Protein AF-A0AAV4FSN1-F1 (afdb_monomer)

Organism: NCBI:txid1093978

Nearest PDB structures (foldseek):
  5xxu-assembly1_V  TM=3.554E-01  e=5.086E+00  Toxoplasma gondii
  6ifn-assembly1_B  TM=3.151E-01  e=8.739E+00  Streptococcus thermophilus ND03

pLDDT: mean 73.29, std 14.35, range [40.56, 88.19]

Mean predicted aligned error: 11.03 Å

Structure (mmCIF, N/CA/C/O backbone):
data_AF-A0AAV4FSN1-F1
#
_entry.id   AF-A0AAV4FSN1-F1
#
loop_
_atom_site.group_PDB
_atom_site.id
_atom_site.type_symbol
_atom_site.label_atom_id
_atom_site.label_alt_id
_atom_site.label_comp_id
_atom_site.label_asym_id
_atom_site.label_entity_id
_atom_site.label_seq_id
_atom_site.pdbx_PDB_ins_code
_atom_site.Cartn_x
_atom_site.Cartn_y
_atom_site.Cartn_z
_atom_site.occupancy
_atom_site.B_iso_or_equiv
_atom_site.auth_seq_id
_atom_site.auth_comp_id
_atom_site.auth_asym_id
_atom_site.auth_atom_id
_atom_site.pdbx_PDB_model_num
ATOM 1 N N . MET A 1 1 ? -16.472 -39.559 15.815 1.00 40.56 1 MET A N 1
ATOM 2 C CA . MET A 1 1 ? -15.241 -38.782 15.542 1.00 40.56 1 MET A CA 1
ATOM 3 C C . MET A 1 1 ? -15.326 -38.145 14.154 1.00 40.56 1 MET A C 1
ATOM 5 O O . MET A 1 1 ? -14.920 -38.777 13.193 1.00 40.56 1 MET A O 1
ATOM 9 N N . LYS A 1 2 ? -15.911 -36.946 14.013 1.00 45.91 2 LYS A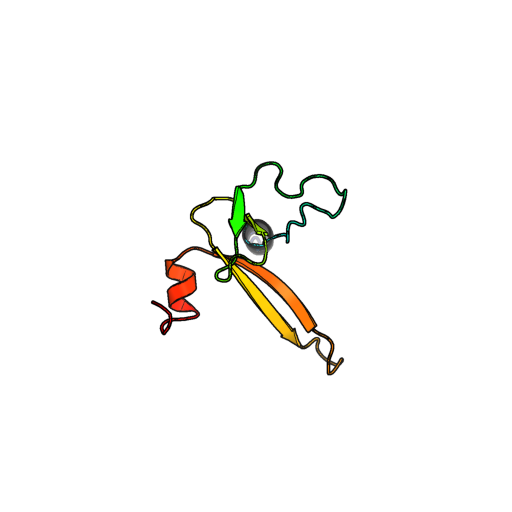 N 1
ATOM 10 C CA . LYS A 1 2 ? -15.908 -36.163 12.756 1.00 45.91 2 LYS A CA 1
ATOM 11 C C . LYS A 1 2 ? -16.053 -34.671 13.095 1.00 45.91 2 LYS A C 1
ATOM 13 O O . LYS A 1 2 ? -17.160 -34.158 13.087 1.00 45.91 2 LYS A O 1
ATOM 18 N N . ALA A 1 3 ? -14.961 -34.005 13.470 1.00 48.47 3 ALA A N 1
ATOM 19 C CA . ALA A 1 3 ? -14.978 -32.569 13.788 1.00 48.47 3 ALA A CA 1
ATOM 20 C C . ALA A 1 3 ? -13.606 -31.894 13.574 1.00 48.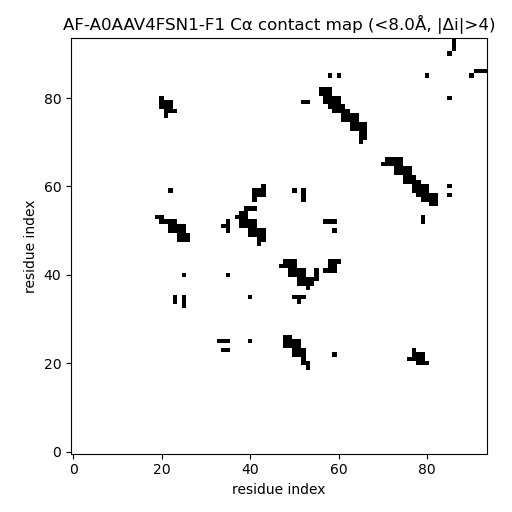47 3 ALA A C 1
ATOM 22 O O . ALA A 1 3 ? -13.157 -31.144 14.429 1.00 48.47 3 ALA A O 1
ATOM 23 N N . ILE A 1 4 ? -12.893 -32.199 12.479 1.00 51.34 4 ILE A N 1
ATOM 24 C CA . ILE A 1 4 ? -11.525 -31.662 12.258 1.00 51.34 4 ILE A CA 1
ATOM 25 C C . ILE A 1 4 ? -11.365 -30.904 10.921 1.00 51.34 4 ILE A C 1
ATOM 27 O O . ILE A 1 4 ? -10.364 -30.237 10.704 1.00 51.34 4 ILE A O 1
ATOM 31 N N . VAL A 1 5 ? -12.360 -30.890 10.028 1.00 51.12 5 VAL A N 1
ATOM 32 C CA . VAL A 1 5 ? -12.145 -30.361 8.659 1.00 51.12 5 VAL A CA 1
ATOM 33 C C . VAL A 1 5 ? -12.408 -28.849 8.515 1.00 51.12 5 VAL A C 1
ATOM 35 O O . VAL A 1 5 ? -11.959 -28.2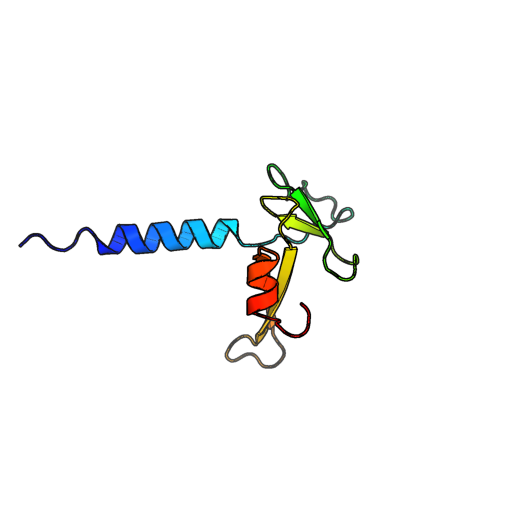39 7.552 1.00 51.12 5 VAL A O 1
ATOM 38 N N . ILE A 1 6 ? -13.072 -28.196 9.473 1.00 52.50 6 ILE A N 1
ATOM 39 C CA . ILE A 1 6 ? -13.538 -26.806 9.281 1.00 52.50 6 ILE A CA 1
ATOM 40 C C . ILE A 1 6 ? -12.428 -25.764 9.540 1.00 52.50 6 ILE A C 1
ATOM 42 O O . ILE A 1 6 ? -12.405 -24.723 8.892 1.00 52.50 6 ILE A O 1
ATOM 46 N N . ALA A 1 7 ? -11.452 -26.044 10.411 1.00 50.09 7 ALA A N 1
ATOM 47 C CA . ALA A 1 7 ? -10.452 -25.046 10.814 1.00 50.09 7 ALA A CA 1
ATOM 48 C C . ALA A 1 7 ? -9.427 -24.687 9.714 1.00 50.09 7 ALA A C 1
ATOM 50 O O . ALA A 1 7 ? -8.993 -23.541 9.631 1.00 50.09 7 ALA A O 1
ATOM 51 N N . CYS A 1 8 ? -9.063 -25.630 8.836 1.00 46.94 8 CYS A N 1
ATOM 52 C CA . CYS A 1 8 ? -8.068 -25.372 7.783 1.00 46.94 8 CYS A CA 1
ATOM 53 C C . CYS A 1 8 ? -8.600 -24.476 6.654 1.00 46.94 8 CYS A C 1
ATOM 55 O O . CYS A 1 8 ? -7.829 -23.724 6.058 1.00 46.94 8 CYS A O 1
ATOM 57 N N . ILE A 1 9 ? -9.907 -24.526 6.379 1.00 51.34 9 ILE A N 1
ATOM 58 C CA . ILE A 1 9 ? -10.535 -23.707 5.332 1.00 51.34 9 ILE A CA 1
ATOM 59 C C . ILE A 1 9 ? -10.577 -22.240 5.777 1.00 51.34 9 ILE A C 1
ATOM 61 O O . ILE A 1 9 ? -10.294 -21.346 4.989 1.00 51.34 9 ILE A O 1
ATOM 65 N N . VAL A 1 10 ? -10.837 -21.977 7.062 1.00 51.41 10 VAL A N 1
ATOM 66 C CA . VAL A 1 10 ? -10.897 -20.601 7.583 1.00 51.41 10 VAL A CA 1
ATOM 67 C C . VAL A 1 10 ? -9.527 -19.915 7.518 1.00 51.41 10 VAL A C 1
ATOM 69 O O . VAL A 1 10 ? -9.450 -18.774 7.074 1.00 51.41 10 VAL A O 1
ATOM 72 N N . LEU A 1 11 ? -8.431 -20.605 7.867 1.00 46.31 11 LEU A N 1
ATOM 73 C CA . LEU A 1 11 ? -7.082 -20.021 7.772 1.00 46.31 11 LEU A CA 1
ATOM 74 C C . LEU A 1 11 ? -6.660 -19.696 6.331 1.00 46.31 11 LEU A C 1
ATOM 76 O O . LEU A 1 11 ? -5.990 -18.692 6.100 1.00 46.31 11 LEU A O 1
ATOM 80 N N . SER A 1 12 ? -7.039 -20.533 5.364 1.00 43.72 12 SER A N 1
ATOM 81 C CA . SER A 1 12 ? -6.644 -20.332 3.965 1.00 43.72 12 SER A CA 1
ATOM 82 C C . SER A 1 12 ? -7.413 -19.187 3.300 1.00 43.72 12 SER A C 1
ATOM 84 O O . SER A 1 12 ? -6.831 -18.463 2.499 1.00 43.72 12 SER A O 1
ATOM 86 N N . VAL A 1 13 ? -8.669 -18.937 3.688 1.00 46.56 13 VAL A N 1
ATOM 87 C CA . VAL A 1 13 ? -9.443 -17.783 3.191 1.00 46.56 13 VAL A CA 1
ATOM 88 C C . VAL A 1 13 ? -8.883 -16.452 3.716 1.00 46.56 13 VAL A C 1
ATOM 90 O O . VAL A 1 13 ? -8.809 -15.480 2.967 1.00 46.56 13 VAL A O 1
ATOM 93 N N . VAL A 1 14 ? -8.420 -16.410 4.970 1.00 43.44 14 VAL A N 1
ATOM 94 C CA . VAL A 1 14 ? -7.840 -15.195 5.578 1.00 43.44 14 VAL A CA 1
ATOM 95 C C . VAL A 1 14 ? -6.532 -14.788 4.887 1.00 43.44 14 VAL A C 1
ATOM 97 O O . VAL A 1 14 ? -6.309 -13.604 4.643 1.00 43.44 14 VAL A O 1
ATOM 100 N N . ALA A 1 15 ? -5.688 -15.754 4.511 1.00 44.03 15 ALA A N 1
ATOM 101 C CA . ALA A 1 15 ? -4.422 -15.482 3.826 1.00 44.03 15 ALA A CA 1
ATOM 102 C C . ALA A 1 15 ? -4.613 -14.905 2.410 1.00 44.03 15 ALA A C 1
ATOM 104 O O . ALA A 1 15 ? -3.848 -14.038 1.992 1.00 44.03 15 ALA A O 1
ATOM 105 N N . VAL A 1 16 ? -5.645 -15.354 1.687 1.00 45.06 16 VAL A N 1
ATOM 106 C CA . VAL A 1 16 ? -5.954 -14.846 0.340 1.00 45.06 16 VAL A CA 1
ATOM 107 C C . VAL A 1 16 ? -6.527 -13.427 0.412 1.00 45.06 16 VAL A C 1
ATOM 109 O O . VAL A 1 16 ? -6.113 -12.571 -0.361 1.00 45.06 16 VAL A O 1
ATOM 112 N N . ALA A 1 17 ? -7.392 -13.137 1.390 1.00 41.47 17 ALA A N 1
ATOM 113 C CA . ALA A 1 17 ? -7.945 -11.794 1.580 1.00 41.47 17 ALA A CA 1
ATOM 114 C C . ALA A 1 17 ? -6.879 -10.751 1.972 1.00 41.47 17 ALA A C 1
ATOM 116 O O . ALA A 1 17 ? -6.928 -9.614 1.511 1.00 41.47 17 ALA A O 1
ATOM 117 N N . LEU A 1 18 ? -5.888 -11.135 2.787 1.00 48.16 18 LEU A N 1
ATOM 118 C CA . LEU A 1 18 ? -4.785 -10.246 3.169 1.00 48.16 18 LEU A CA 1
ATOM 119 C C . LEU A 1 18 ? -3.875 -9.911 1.977 1.00 48.16 18 LEU A C 1
ATOM 121 O O . LEU A 1 18 ? -3.484 -8.755 1.825 1.00 48.16 18 LEU A O 1
ATOM 125 N N . ALA A 1 19 ? -3.601 -10.880 1.099 1.00 48.09 19 ALA A N 1
ATOM 126 C CA . ALA A 1 19 ? -2.738 -10.684 -0.069 1.00 48.09 19 ALA A CA 1
ATOM 127 C C . ALA A 1 19 ? -3.315 -9.694 -1.102 1.00 48.09 19 ALA A C 1
ATOM 129 O O . ALA A 1 19 ? -2.558 -8.991 -1.774 1.00 48.09 19 ALA A O 1
ATOM 130 N N . ASP A 1 20 ? -4.644 -9.593 -1.211 1.00 51.66 20 ASP A N 1
ATOM 131 C CA . ASP A 1 20 ? -5.304 -8.631 -2.106 1.00 51.66 20 ASP A CA 1
ATOM 132 C C . ASP A 1 20 ? -5.309 -7.197 -1.561 1.00 51.66 20 ASP A C 1
ATOM 134 O O . ASP A 1 20 ? -5.429 -6.237 -2.328 1.00 51.66 20 ASP A O 1
ATOM 138 N N . THR A 1 21 ? -5.114 -7.037 -0.249 1.00 62.28 21 THR A N 1
ATOM 139 C CA . THR A 1 21 ? -5.010 -5.715 0.378 1.00 62.28 21 THR A CA 1
ATOM 140 C C . THR A 1 21 ? -3.599 -5.153 0.371 1.00 62.28 21 THR A C 1
ATOM 142 O O . THR A 1 21 ? -3.459 -3.956 0.570 1.00 62.28 21 THR A O 1
ATOM 145 N N . GLU A 1 22 ? -2.541 -5.928 0.124 1.00 73.88 22 GLU A N 1
ATOM 146 C CA . GLU A 1 22 ? -1.182 -5.371 0.132 1.00 73.88 22 GLU A CA 1
ATOM 147 C C . GLU A 1 22 ? -0.936 -4.454 -1.081 1.00 73.88 22 GLU A C 1
ATOM 149 O O . GLU A 1 22 ? -1.102 -4.855 -2.242 1.00 73.88 22 GLU A O 1
ATOM 154 N N . CYS A 1 23 ? -0.501 -3.211 -0.826 1.00 78.88 23 CYS A N 1
ATOM 155 C CA . CYS A 1 23 ? -0.015 -2.346 -1.899 1.00 78.88 23 CYS A CA 1
ATOM 156 C C . CYS A 1 23 ? 1.450 -2.620 -2.203 1.00 78.88 23 CYS A C 1
ATOM 158 O O . CYS A 1 23 ? 2.307 -2.665 -1.322 1.00 78.88 23 CYS A O 1
ATOM 160 N N . VAL A 1 24 ? 1.754 -2.665 -3.496 1.00 81.75 24 VAL A N 1
ATOM 161 C CA . VAL A 1 24 ? 3.130 -2.674 -3.991 1.00 81.75 24 VAL A CA 1
ATOM 162 C C . VAL A 1 24 ? 3.490 -1.260 -4.410 1.00 81.75 24 VAL A C 1
ATOM 164 O O . VAL A 1 24 ? 2.766 -0.649 -5.200 1.00 81.75 24 VAL A O 1
ATOM 167 N N . LYS A 1 25 ? 4.599 -0.729 -3.885 1.00 82.25 25 LYS A N 1
ATOM 168 C CA . LYS A 1 25 ? 5.127 0.555 -4.348 1.00 82.25 25 LYS A CA 1
ATOM 169 C C . LYS A 1 25 ? 5.545 0.416 -5.808 1.00 82.25 25 LYS A C 1
ATOM 171 O O . LYS A 1 25 ? 6.293 -0.490 -6.167 1.00 82.25 25 LYS A O 1
ATOM 176 N N . TYR A 1 26 ? 5.061 1.327 -6.632 1.00 80.25 26 TYR A N 1
ATOM 177 C CA . TYR A 1 26 ? 5.405 1.415 -8.034 1.00 80.25 26 TYR A CA 1
ATOM 178 C C . TYR A 1 26 ? 6.395 2.559 -8.251 1.00 80.25 26 TYR A C 1
ATOM 180 O O . TYR A 1 26 ? 6.134 3.700 -7.869 1.00 80.25 26 TYR A O 1
ATOM 188 N N . ASP A 1 27 ? 7.530 2.231 -8.860 1.00 80.56 27 ASP A N 1
ATOM 189 C CA . ASP A 1 27 ? 8.563 3.185 -9.243 1.00 80.56 27 ASP A CA 1
ATOM 190 C C . ASP A 1 27 ? 8.724 3.165 -10.766 1.00 80.56 27 ASP A C 1
ATOM 192 O O . ASP A 1 27 ? 9.254 2.204 -11.336 1.00 80.56 27 ASP A O 1
ATOM 196 N N . ASP A 1 28 ? 8.252 4.239 -11.408 1.00 70.12 28 ASP A N 1
ATOM 197 C CA . ASP A 1 28 ? 8.312 4.450 -12.858 1.00 70.12 28 ASP A CA 1
ATOM 198 C C . ASP A 1 28 ? 9.749 4.425 -13.412 1.00 70.12 28 ASP A C 1
ATOM 200 O O . ASP A 1 28 ? 9.937 4.156 -14.596 1.00 70.12 28 ASP A O 1
ATOM 204 N N . ASN A 1 29 ? 10.765 4.650 -12.571 1.00 77.94 29 ASN A N 1
ATOM 205 C CA . ASN A 1 29 ? 12.169 4.718 -12.979 1.00 77.94 29 ASN A CA 1
ATOM 206 C C . ASN A 1 29 ? 12.976 3.468 -12.604 1.00 77.94 29 ASN A C 1
ATOM 208 O O . ASN A 1 29 ? 14.177 3.412 -12.864 1.00 77.94 29 ASN A O 1
ATOM 212 N N . SER A 1 30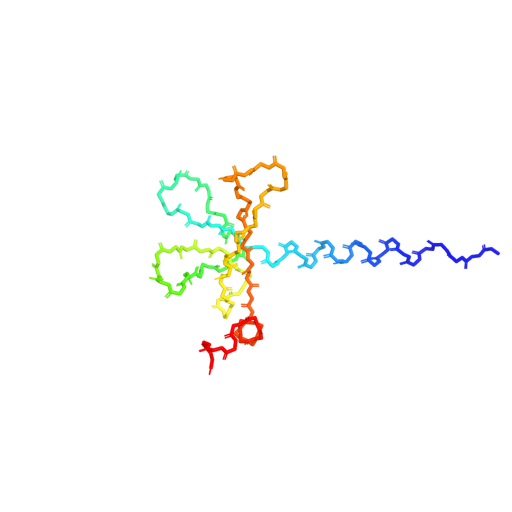 ? 12.342 2.453 -12.013 1.00 74.94 30 SER A N 1
ATOM 213 C CA . SER A 1 30 ? 13.045 1.253 -11.541 1.00 74.94 30 SER A CA 1
ATOM 214 C C . SER A 1 30 ? 13.578 0.354 -12.664 1.00 74.94 30 SER A C 1
ATOM 216 O O . SER A 1 30 ? 14.391 -0.530 -12.402 1.00 74.94 30 SER A O 1
ATOM 218 N N . GLY A 1 31 ? 13.104 0.527 -13.905 1.00 73.75 31 GLY A N 1
ATOM 219 C CA . GLY A 1 31 ? 13.410 -0.377 -15.022 1.00 73.75 31 GLY A CA 1
ATOM 220 C C . GLY A 1 31 ? 12.844 -1.793 -14.846 1.00 73.75 31 GLY A C 1
ATOM 221 O O . GLY A 1 31 ? 13.092 -2.664 -15.680 1.00 73.75 31 GLY A O 1
ATOM 222 N N . LEU A 1 32 ? 12.083 -2.031 -13.773 1.00 77.62 32 LEU A N 1
ATOM 223 C CA . LEU A 1 32 ? 11.428 -3.298 -13.493 1.00 77.62 32 LEU A CA 1
ATOM 224 C C . LEU A 1 32 ? 10.091 -3.393 -14.243 1.00 77.62 32 LEU A C 1
ATOM 226 O O . LEU A 1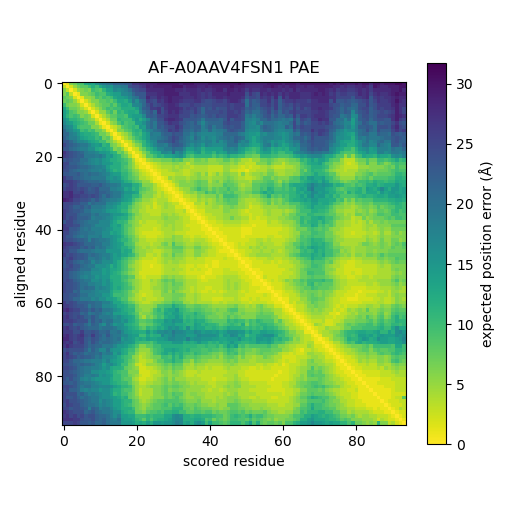 32 ? 9.468 -2.371 -14.549 1.00 77.62 32 LEU A O 1
ATOM 230 N N . PRO A 1 33 ? 9.611 -4.618 -14.526 1.00 78.44 33 PRO A N 1
ATOM 231 C CA . PRO A 1 33 ? 8.277 -4.822 -15.071 1.00 78.44 33 PRO A CA 1
ATOM 232 C C . PRO A 1 33 ? 7.227 -4.146 -14.192 1.00 78.44 33 PRO A C 1
ATOM 234 O O . PRO A 1 33 ? 7.320 -4.203 -12.968 1.00 78.44 33 PRO A O 1
ATOM 237 N N . ASN A 1 34 ? 6.213 -3.545 -14.818 1.00 81.31 34 ASN A N 1
ATOM 238 C CA . ASN A 1 34 ? 5.139 -2.860 -14.106 1.00 81.31 34 ASN A CA 1
ATOM 239 C C . ASN A 1 34 ? 4.466 -3.819 -13.094 1.00 81.31 34 ASN A C 1
ATOM 241 O O . ASN A 1 34 ? 3.737 -4.707 -13.525 1.00 81.31 34 ASN A O 1
ATOM 245 N N . PRO A 1 35 ? 4.633 -3.631 -11.774 1.00 80.06 35 PRO A N 1
ATOM 246 C CA . PRO A 1 35 ? 4.037 -4.480 -10.748 1.00 80.06 35 PRO A CA 1
ATOM 247 C C . PRO A 1 35 ? 2.512 -4.332 -10.664 1.00 80.06 35 PRO A C 1
ATOM 249 O O . PRO A 1 35 ? 1.853 -5.136 -10.012 1.00 80.06 35 PRO A O 1
ATOM 252 N N . CYS A 1 36 ? 1.923 -3.334 -11.333 1.00 81.81 36 CYS A N 1
ATOM 253 C CA . CYS A 1 36 ? 0.481 -3.113 -11.338 1.00 81.81 36 CYS A CA 1
ATOM 254 C C . CYS A 1 36 ? -0.249 -3.883 -12.456 1.00 81.81 36 CYS A C 1
ATOM 256 O O . CYS A 1 36 ? -1.326 -3.453 -12.869 1.00 81.81 36 CYS A O 1
ATOM 258 N N . VAL A 1 37 ? 0.301 -4.975 -13.009 1.00 82.50 37 VAL A N 1
ATOM 259 C CA . VAL A 1 37 ? -0.441 -5.787 -13.998 1.00 82.50 37 VAL A CA 1
ATOM 260 C C . VAL A 1 37 ? -1.741 -6.292 -13.364 1.00 82.50 37 VAL A C 1
ATOM 262 O O . VAL A 1 37 ? -1.716 -6.926 -12.315 1.00 82.50 37 VAL A O 1
ATOM 265 N N . GLY A 1 38 ? -2.883 -5.980 -13.984 1.00 81.25 38 GLY A N 1
ATOM 266 C CA . GLY A 1 38 ? -4.206 -6.330 -13.449 1.00 81.25 38 GLY A CA 1
ATOM 267 C C . GLY A 1 38 ? -4.661 -5.495 -12.243 1.00 81.25 38 GLY A C 1
ATOM 268 O O . GLY A 1 38 ? -5.720 -5.767 -11.691 1.00 81.25 38 GLY A O 1
ATOM 269 N N . LYS A 1 39 ? -3.894 -4.470 -11.854 1.00 85.56 39 LYS A N 1
ATOM 270 C CA . LYS A 1 39 ? -4.183 -3.542 -10.753 1.00 85.56 39 LYS A CA 1
ATOM 271 C C . LYS A 1 39 ? -4.256 -2.098 -11.273 1.00 85.56 39 LYS A C 1
ATOM 273 O O . LYS A 1 39 ? -3.868 -1.784 -12.400 1.00 85.56 39 LYS A O 1
ATOM 278 N N . ARG A 1 40 ? -4.757 -1.186 -10.447 1.00 85.19 40 ARG A N 1
ATOM 279 C CA . ARG A 1 40 ? -4.787 0.264 -10.669 1.00 85.19 40 ARG A CA 1
ATOM 280 C C . ARG A 1 40 ? -3.624 0.948 -9.959 1.00 85.19 40 ARG A C 1
ATOM 282 O O . ARG A 1 40 ? -3.254 0.584 -8.849 1.00 85.19 40 ARG A O 1
ATOM 289 N N . ARG A 1 41 ? -3.055 1.962 -10.612 1.00 88.00 41 ARG A N 1
ATOM 290 C CA . ARG A 1 41 ? -2.064 2.859 -10.008 1.00 88.00 41 ARG A CA 1
ATOM 291 C C . ARG A 1 41 ? -2.796 3.914 -9.192 1.00 88.00 41 ARG A C 1
ATOM 293 O O . ARG A 1 41 ? -3.626 4.633 -9.742 1.00 88.00 41 ARG A O 1
ATOM 300 N N . VAL A 1 42 ? -2.463 4.020 -7.917 1.00 87.88 42 VAL A N 1
ATOM 301 C CA . VAL A 1 42 ? -3.040 4.986 -6.985 1.00 87.88 42 VAL A CA 1
ATOM 302 C C . VAL A 1 42 ? -1.905 5.741 -6.314 1.00 87.88 42 VAL A C 1
ATOM 304 O O . VAL A 1 42 ? -0.907 5.143 -5.920 1.00 87.88 42 VAL A O 1
ATOM 307 N N . ARG A 1 43 ? -2.032 7.061 -6.199 1.00 84.62 43 ARG A N 1
ATOM 308 C CA . ARG A 1 43 ? -1.050 7.873 -5.479 1.00 84.62 43 ARG A CA 1
ATOM 309 C C . ARG A 1 43 ? -1.370 7.933 -3.992 1.00 84.62 43 ARG A C 1
ATOM 311 O O . ARG A 1 43 ? -2.535 7.883 -3.605 1.00 84.62 43 ARG A O 1
ATOM 318 N N . ASP A 1 44 ? -0.336 8.053 -3.169 1.00 81.00 44 ASP A N 1
ATOM 319 C CA . ASP A 1 44 ? -0.527 8.412 -1.768 1.00 81.00 44 ASP A CA 1
ATOM 320 C C . ASP A 1 44 ? -1.095 9.826 -1.609 1.00 81.00 44 ASP A C 1
ATOM 322 O O . ASP A 1 44 ? -1.201 10.610 -2.555 1.00 81.00 44 ASP A O 1
ATOM 326 N N . ARG A 1 45 ? -1.472 10.153 -0.370 1.00 75.81 45 ARG A N 1
ATOM 327 C CA . ARG A 1 45 ? -2.072 11.443 -0.013 1.00 75.81 45 ARG A CA 1
ATOM 328 C C . ARG A 1 45 ? -1.202 12.638 -0.418 1.00 75.81 45 ARG A C 1
ATOM 330 O O . ARG A 1 45 ? -1.745 13.664 -0.819 1.00 75.81 45 ARG A O 1
ATOM 337 N N . ASN A 1 46 ? 0.119 12.499 -0.325 1.00 76.88 46 ASN A N 1
ATOM 338 C CA . ASN A 1 46 ? 1.069 13.559 -0.666 1.00 76.88 46 ASN A CA 1
ATOM 339 C C . ASN A 1 46 ? 1.374 13.623 -2.171 1.00 76.88 46 ASN A C 1
ATOM 341 O O . ASN A 1 46 ? 2.056 14.540 -2.614 1.00 76.88 46 ASN A O 1
ATOM 345 N N . GLN A 1 47 ? 0.851 12.681 -2.962 1.00 80.19 47 GLN A N 1
ATOM 346 C CA . GLN A 1 47 ? 1.137 12.504 -4.387 1.00 80.19 47 GLN A CA 1
ATOM 347 C C . GLN A 1 47 ? 2.617 12.260 -4.717 1.00 80.19 47 GLN A C 1
ATOM 349 O O . GLN A 1 47 ? 3.026 12.423 -5.868 1.00 80.19 47 GLN A O 1
ATOM 354 N N . GLU A 1 48 ? 3.404 11.845 -3.729 1.00 81.38 48 GLU A N 1
ATOM 355 C CA . GLU A 1 48 ? 4.843 11.606 -3.855 1.00 81.38 48 GLU A CA 1
ATOM 356 C C . GLU A 1 48 ? 5.126 10.180 -4.320 1.00 81.38 48 GLU A C 1
ATOM 358 O O . GLU A 1 48 ? 6.080 9.938 -5.058 1.00 81.38 48 GLU A O 1
ATOM 363 N N . ASN A 1 4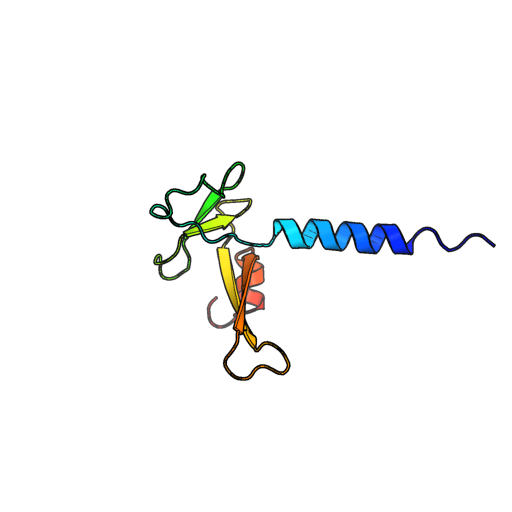9 ? 4.290 9.223 -3.909 1.00 83.19 49 ASN A N 1
ATOM 364 C CA . ASN A 1 49 ? 4.489 7.812 -4.205 1.00 83.19 49 ASN A CA 1
ATOM 365 C C . ASN A 1 49 ? 3.278 7.236 -4.936 1.00 83.19 49 ASN A C 1
ATOM 367 O O . ASN A 1 49 ? 2.130 7.540 -4.614 1.00 83.19 49 ASN A O 1
ATOM 371 N N . THR A 1 50 ? 3.543 6.354 -5.898 1.00 86.69 50 THR A N 1
ATOM 372 C CA . THR A 1 50 ? 2.510 5.584 -6.595 1.00 86.69 50 THR A CA 1
ATOM 373 C C . THR A 1 50 ? 2.528 4.144 -6.096 1.00 86.69 50 THR A C 1
ATOM 375 O O . THR A 1 50 ? 3.591 3.572 -5.870 1.00 86.69 50 THR A O 1
ATOM 378 N N . TYR A 1 51 ? 1.352 3.552 -5.930 1.00 87.69 51 TYR A N 1
ATOM 379 C CA . TYR A 1 51 ? 1.148 2.185 -5.465 1.00 87.69 51 TYR A CA 1
ATOM 380 C C . TYR A 1 51 ? 0.179 1.442 -6.380 1.00 87.69 51 TYR A C 1
ATOM 382 O O . TYR A 1 51 ? -0.653 2.050 -7.053 1.00 87.69 51 TYR A O 1
ATOM 390 N N . CYS A 1 52 ? 0.279 0.118 -6.397 1.00 87.81 52 CYS A N 1
ATOM 391 C CA . CYS A 1 52 ? -0.652 -0.752 -7.102 1.00 87.81 52 CYS A CA 1
ATOM 392 C C . CYS A 1 52 ? -1.751 -1.237 -6.152 1.00 87.81 52 CYS A C 1
ATOM 394 O O . CYS A 1 52 ? -1.450 -1.967 -5.208 1.00 87.81 52 CYS A O 1
ATOM 396 N N . CYS A 1 53 ? -3.005 -0.899 -6.443 1.00 87.06 53 CYS A N 1
ATOM 397 C CA . CYS A 1 53 ? -4.195 -1.354 -5.719 1.00 87.06 53 CYS A CA 1
ATOM 398 C C . CYS A 1 53 ? -5.166 -2.077 -6.652 1.00 87.06 53 CYS A C 1
ATOM 400 O O . CYS A 1 53 ? -5.141 -1.845 -7.855 1.00 87.06 53 CYS A O 1
ATOM 402 N N . ALA A 1 54 ? -6.028 -2.950 -6.129 1.00 85.81 54 ALA A N 1
ATOM 403 C CA . ALA A 1 54 ? -7.001 -3.671 -6.957 1.00 85.81 54 ALA A CA 1
ATOM 404 C C . ALA A 1 54 ? -7.936 -2.714 -7.726 1.00 85.81 54 ALA A C 1
ATOM 406 O O . ALA A 1 54 ? -8.183 -2.907 -8.916 1.00 85.81 54 ALA A O 1
ATOM 407 N N . ASP A 1 55 ? -8.368 -1.633 -7.072 1.00 83.94 55 ASP A N 1
ATOM 408 C CA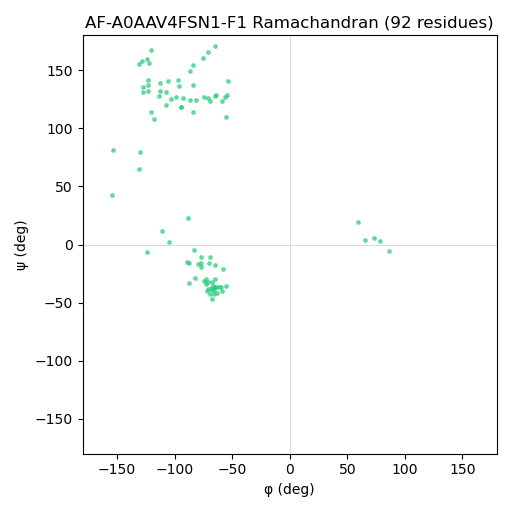 . ASP A 1 55 ? -9.245 -0.609 -7.637 1.00 83.94 55 ASP A CA 1
ATOM 409 C C . ASP A 1 55 ? -8.680 0.814 -7.440 1.00 83.94 55 ASP A C 1
ATOM 411 O O . ASP A 1 55 ? -7.842 1.048 -6.569 1.00 83.94 55 ASP A O 1
ATOM 415 N N . ALA A 1 56 ? -9.120 1.768 -8.270 1.00 84.00 56 ALA A N 1
ATOM 416 C CA . ALA A 1 56 ? -8.689 3.168 -8.223 1.00 84.00 56 ALA A CA 1
ATOM 417 C C . ALA A 1 56 ? -9.385 3.995 -7.123 1.00 84.00 56 ALA A C 1
ATOM 419 O O . ALA A 1 56 ? -8.916 5.081 -6.794 1.00 84.00 56 ALA A O 1
ATOM 420 N N . SER A 1 57 ? -10.497 3.496 -6.577 1.00 84.25 57 SER A N 1
ATOM 421 C CA . SER A 1 57 ? -11.209 4.064 -5.423 1.00 84.25 57 SER A CA 1
ATOM 422 C C . SER A 1 57 ? -10.528 3.770 -4.083 1.00 84.25 57 SER A C 1
ATOM 424 O O . SER A 1 57 ? -10.823 4.434 -3.089 1.00 84.25 57 SER A O 1
ATOM 426 N N . LEU A 1 58 ? -9.610 2.799 -4.052 1.00 87.12 58 LEU A N 1
ATOM 427 C CA . LEU A 1 58 ? -8.831 2.466 -2.864 1.00 87.12 58 LEU A CA 1
ATOM 428 C C . LEU A 1 58 ? -7.735 3.501 -2.623 1.00 87.12 58 LEU A C 1
ATOM 430 O O . LEU A 1 58 ? -7.313 4.213 -3.531 1.00 87.12 58 LEU A O 1
ATOM 434 N N . ARG A 1 59 ? -7.235 3.549 -1.391 1.00 83.25 59 ARG A N 1
ATOM 435 C CA . ARG A 1 59 ? -6.141 4.416 -0.961 1.00 83.25 59 ARG A CA 1
ATOM 436 C C . ARG A 1 59 ? -5.001 3.591 -0.377 1.00 83.25 59 ARG A C 1
ATOM 438 O O . ARG A 1 59 ? -5.258 2.732 0.464 1.00 83.25 59 ARG A O 1
ATOM 445 N N . PRO A 1 60 ? -3.746 3.843 -0.784 1.00 86.69 60 PRO A N 1
ATOM 446 C CA . PRO A 1 60 ? -2.603 3.198 -0.170 1.00 86.69 60 PRO A CA 1
ATOM 447 C C . PRO A 1 60 ? -2.346 3.820 1.202 1.00 86.69 60 PRO A C 1
ATOM 449 O O . PRO A 1 60 ? -2.186 5.036 1.338 1.00 86.69 60 PRO A O 1
ATOM 452 N N . LEU A 1 61 ? -2.272 2.968 2.212 1.00 83.94 61 LEU A N 1
ATOM 453 C CA . LEU A 1 61 ? -1.958 3.329 3.575 1.00 83.94 61 LEU A CA 1
ATOM 454 C C . LEU A 1 61 ? -0.705 2.583 4.029 1.00 83.94 61 LEU A C 1
ATOM 456 O O . LEU A 1 61 ? -0.691 1.358 4.147 1.00 83.94 61 LEU A O 1
ATOM 460 N N . GLY A 1 62 ? 0.355 3.347 4.280 1.00 78.94 62 GLY A N 1
ATOM 461 C CA . GLY A 1 62 ? 1.630 2.831 4.760 1.00 78.94 62 GLY A CA 1
ATOM 462 C C . GLY A 1 62 ? 1.720 2.857 6.280 1.00 78.94 62 GLY A C 1
ATOM 463 O O . GLY A 1 62 ? 1.606 3.916 6.889 1.00 78.94 62 GLY A O 1
ATOM 464 N N . HIS A 1 63 ? 2.029 1.710 6.868 1.00 74.44 63 HIS A N 1
ATOM 465 C CA . HIS A 1 63 ? 2.361 1.543 8.275 1.00 74.44 63 HIS A CA 1
ATOM 466 C C . HIS A 1 63 ? 3.827 1.137 8.416 1.00 74.44 63 HIS A C 1
ATOM 468 O O . HIS A 1 63 ? 4.349 0.326 7.650 1.00 74.44 63 HIS A O 1
ATOM 474 N N . ARG A 1 64 ? 4.513 1.714 9.405 1.00 75.31 64 ARG A N 1
ATOM 475 C CA . ARG A 1 64 ? 5.856 1.285 9.807 1.00 75.31 64 ARG A CA 1
ATOM 476 C C . ARG A 1 64 ? 5.744 0.581 11.140 1.00 75.31 64 ARG A C 1
ATOM 478 O O . ARG A 1 64 ? 5.339 1.196 12.124 1.00 75.31 64 ARG A O 1
ATOM 485 N N . THR A 1 65 ? 6.151 -0.674 11.180 1.00 72.56 65 THR A N 1
ATOM 486 C CA . THR A 1 65 ? 6.200 -1.441 12.420 1.00 72.56 65 THR A CA 1
ATOM 487 C C . THR A 1 65 ? 7.658 -1.604 12.818 1.00 72.56 65 THR A C 1
ATOM 489 O O . THR A 1 65 ? 8.502 -1.938 11.989 1.00 72.56 65 THR A O 1
ATOM 492 N N . VAL A 1 66 ? 7.987 -1.320 14.080 1.00 75.88 66 VAL A N 1
ATOM 493 C CA . VAL A 1 66 ? 9.340 -1.573 14.593 1.00 75.88 66 VAL A CA 1
ATOM 494 C C . VAL A 1 66 ? 9.571 -3.075 14.578 1.00 75.88 66 VAL A C 1
ATOM 496 O O . VAL A 1 66 ? 8.768 -3.831 15.131 1.00 75.88 66 VAL A O 1
ATOM 499 N N . ARG A 1 67 ? 10.677 -3.508 13.975 1.00 76.62 67 ARG A N 1
ATOM 500 C CA . ARG A 1 67 ? 11.014 -4.923 13.971 1.00 76.62 67 ARG A CA 1
ATOM 501 C C . ARG A 1 67 ? 11.399 -5.356 15.384 1.00 76.62 67 ARG A C 1
ATOM 503 O O . ARG A 1 67 ? 12.301 -4.790 16.010 1.00 76.62 67 ARG A O 1
ATOM 510 N N . ALA A 1 68 ? 10.701 -6.368 15.895 1.00 74.88 68 ALA A N 1
ATOM 511 C CA . ALA A 1 68 ? 10.921 -6.875 17.243 1.00 74.88 68 ALA A CA 1
ATOM 512 C C . ALA A 1 68 ? 12.391 -7.291 17.436 1.00 74.88 68 ALA A C 1
ATOM 514 O O . ALA A 1 68 ? 12.945 -8.056 16.649 1.00 74.88 68 ALA A O 1
ATOM 515 N N . GLY A 1 69 ? 13.029 -6.763 18.483 1.00 77.31 69 GLY A N 1
ATOM 516 C CA . GLY A 1 69 ? 14.426 -7.063 18.812 1.00 77.31 69 GLY A CA 1
ATOM 517 C C . GLY A 1 69 ? 15.478 -6.330 17.972 1.00 77.31 69 GLY A C 1
ATOM 518 O O . GLY A 1 69 ? 16.666 -6.555 18.189 1.00 77.31 69 GLY A O 1
ATOM 519 N N . GLN A 1 70 ? 15.087 -5.442 17.051 1.00 77.31 70 GLN A N 1
ATOM 520 C CA . GLN A 1 70 ? 16.021 -4.662 16.228 1.00 77.31 70 GLN A CA 1
ATOM 521 C C . GLN A 1 70 ? 15.660 -3.166 16.264 1.00 77.31 70 GLN A C 1
ATOM 523 O O . GLN A 1 70 ? 15.030 -2.652 15.338 1.00 77.31 70 GLN A O 1
ATOM 528 N N . PRO A 1 71 ? 16.049 -2.442 17.335 1.00 74.19 71 PRO A N 1
ATOM 529 C CA . PRO A 1 71 ? 15.791 -1.011 17.462 1.00 74.19 71 PRO A CA 1
ATOM 530 C C . PRO A 1 71 ? 16.331 -0.245 16.249 1.00 74.19 71 PRO A C 1
ATOM 532 O O . PRO A 1 71 ? 17.491 -0.401 15.874 1.00 74.19 71 PRO A O 1
ATOM 535 N N . GLY A 1 72 ? 15.486 0.579 15.631 1.00 76.56 72 GLY A N 1
ATOM 536 C CA . GLY A 1 72 ? 15.845 1.358 14.443 1.00 76.56 72 GLY A CA 1
ATOM 537 C C . GLY A 1 72 ? 15.667 0.630 13.107 1.00 76.56 72 GLY A C 1
ATOM 538 O O . GLY A 1 72 ? 15.803 1.275 12.068 1.00 76.56 72 GLY A O 1
ATOM 539 N N . GLN A 1 73 ? 15.314 -0.660 13.105 1.00 77.62 73 GLN A N 1
ATOM 540 C CA . GLN A 1 73 ? 14.826 -1.348 11.908 1.00 77.62 73 GLN A CA 1
ATOM 541 C C . GLN A 1 73 ? 13.297 -1.354 11.885 1.00 77.62 73 GLN A C 1
ATOM 543 O O . GLN A 1 73 ? 12.641 -1.602 12.900 1.00 77.62 73 GLN A O 1
ATOM 548 N N . TYR A 1 74 ? 12.735 -1.076 10.712 1.00 74.69 74 TYR A N 1
ATOM 549 C CA . TYR A 1 74 ? 11.297 -0.969 10.502 1.00 74.69 74 TYR A CA 1
ATOM 550 C C . TYR A 1 74 ? 10.888 -1.868 9.344 1.00 74.69 74 TYR A C 1
ATOM 552 O O . TYR A 1 74 ? 11.488 -1.796 8.271 1.00 74.69 74 TYR A O 1
ATOM 560 N N . ASP A 1 75 ? 9.847 -2.664 9.552 1.00 75.94 75 ASP A N 1
ATOM 561 C CA . ASP 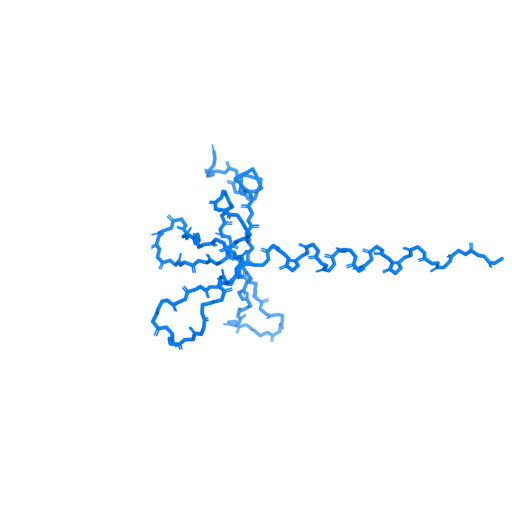A 1 75 ? 9.140 -3.330 8.469 1.00 75.94 75 ASP A CA 1
ATOM 562 C C . ASP A 1 75 ? 8.070 -2.350 7.954 1.00 75.94 75 ASP A C 1
ATOM 564 O O . ASP A 1 75 ? 7.277 -1.789 8.721 1.00 75.94 75 ASP A O 1
ATOM 568 N N . TYR A 1 76 ? 8.112 -2.057 6.654 1.00 72.12 76 TYR A N 1
ATOM 569 C CA . TYR A 1 76 ? 7.125 -1.204 6.001 1.00 72.12 76 TYR A CA 1
ATOM 570 C C . TYR A 1 76 ? 6.034 -2.081 5.399 1.00 72.12 76 TYR A C 1
ATOM 572 O O . TYR A 1 76 ? 6.305 -2.876 4.500 1.00 72.12 76 TYR A O 1
ATOM 580 N N . HIS A 1 77 ? 4.806 -1.898 5.871 1.00 77.50 77 HIS A N 1
ATOM 581 C CA . HIS A 1 77 ? 3.628 -2.577 5.352 1.00 77.50 77 HIS A CA 1
ATOM 582 C C . HIS A 1 77 ? 2.707 -1.557 4.704 1.00 77.50 77 HIS A C 1
ATOM 584 O O . HIS A 1 77 ? 2.348 -0.556 5.317 1.00 77.50 77 HIS A O 1
ATOM 590 N N . CYS A 1 78 ? 2.314 -1.805 3.461 1.00 81.06 78 CYS A N 1
ATOM 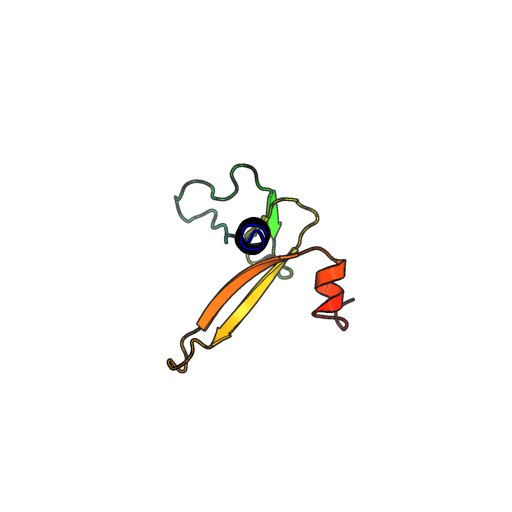591 C CA . CYS A 1 78 ? 1.357 -0.969 2.755 1.00 81.06 78 CYS A CA 1
ATOM 592 C C . CYS A 1 78 ? 0.074 -1.763 2.538 1.00 81.06 78 CYS A C 1
ATOM 594 O O . CYS A 1 78 ? 0.141 -2.890 2.046 1.00 81.06 78 CYS A O 1
ATOM 596 N N . ARG A 1 79 ? -1.084 -1.169 2.848 1.00 86.56 79 ARG A N 1
ATOM 597 C CA . ARG A 1 79 ? -2.399 -1.730 2.511 1.00 86.56 79 ARG A CA 1
ATOM 598 C C . ARG A 1 79 ? -3.250 -0.775 1.671 1.00 86.56 79 ARG A C 1
ATOM 600 O O . ARG A 1 79 ? -3.284 0.417 1.945 1.00 86.56 79 ARG A O 1
ATOM 607 N N . CYS A 1 80 ? -3.930 -1.289 0.656 1.00 87.06 80 CYS A N 1
ATOM 608 C CA . CYS A 1 80 ? -4.969 -0.603 -0.098 1.00 87.06 80 CYS A CA 1
ATOM 609 C C . CYS A 1 80 ? -6.287 -0.748 0.653 1.00 87.06 80 CYS A C 1
ATOM 611 O O . CYS A 1 80 ? -6.806 -1.855 0.771 1.00 87.06 80 CYS A O 1
ATOM 613 N N . ILE A 1 81 ? -6.811 0.367 1.141 1.00 86.06 81 ILE A N 1
ATOM 614 C CA . ILE A 1 81 ? -8.027 0.409 1.950 1.00 86.06 81 ILE A CA 1
ATOM 615 C C . ILE A 1 81 ? -9.060 1.340 1.326 1.00 86.06 81 ILE A C 1
ATOM 617 O O . ILE A 1 81 ? -8.732 2.203 0.508 1.00 86.06 81 ILE A O 1
ATOM 621 N N . THR A 1 82 ? -10.317 1.163 1.692 1.00 88.19 82 THR A N 1
ATOM 622 C CA . THR A 1 82 ? -11.403 2.069 1.313 1.00 88.19 82 THR A CA 1
ATOM 623 C C . THR A 1 82 ? -11.299 3.404 2.056 1.00 88.19 82 THR A C 1
ATOM 625 O O . THR A 1 82 ? -10.560 3.551 3.033 1.00 88.19 82 THR A O 1
ATOM 628 N N . GLN A 1 83 ? -12.042 4.411 1.588 1.00 83.06 83 GLN A N 1
ATOM 629 C CA . GLN A 1 83 ? -12.128 5.694 2.288 1.00 83.06 83 GLN A CA 1
ATOM 630 C C . GLN A 1 83 ? -12.725 5.533 3.695 1.00 83.06 83 GLN A C 1
ATOM 632 O O . GLN A 1 83 ? -12.252 6.197 4.613 1.00 83.06 83 GLN A O 1
ATOM 637 N N . ASP A 1 84 ? -13.703 4.642 3.870 1.00 85.81 84 ASP A N 1
ATOM 638 C CA . ASP A 1 84 ? -14.349 4.401 5.163 1.00 85.81 84 ASP A CA 1
ATOM 639 C C . ASP A 1 84 ? -13.374 3.762 6.162 1.00 85.81 84 ASP A C 1
ATOM 641 O O . ASP A 1 84 ? -13.200 4.285 7.259 1.00 85.81 84 ASP A O 1
ATOM 645 N N . GLU A 1 85 ? -12.632 2.723 5.758 1.00 86.06 85 GLU A N 1
ATOM 646 C CA . GLU A 1 85 ? -11.580 2.108 6.591 1.00 86.06 85 GLU A CA 1
ATOM 647 C C . GLU A 1 85 ? -10.477 3.111 6.962 1.00 86.06 85 GLU A C 1
ATOM 649 O O . GLU A 1 85 ? -9.951 3.097 8.076 1.00 86.06 85 GLU A O 1
ATOM 654 N N . TYR A 1 86 ? -10.131 4.020 6.042 1.00 82.38 86 TYR A N 1
ATOM 655 C CA . TYR A 1 86 ? -9.184 5.094 6.337 1.00 82.38 86 TYR A CA 1
ATOM 656 C C . TYR A 1 86 ? -9.726 6.024 7.429 1.00 82.38 86 TYR A C 1
ATOM 658 O O . TYR A 1 86 ? -8.976 6.415 8.322 1.00 82.38 86 TYR A O 1
ATOM 666 N N . CYS A 1 87 ? -11.016 6.366 7.380 1.00 82.94 87 CYS A N 1
ATOM 667 C CA . CYS A 1 87 ? -11.673 7.171 8.406 1.00 82.94 87 CYS A CA 1
ATOM 668 C C . CYS A 1 87 ? -11.783 6.445 9.750 1.00 82.94 87 CYS A C 1
ATOM 670 O O . CYS A 1 87 ? -11.716 7.092 10.789 1.00 82.94 87 CYS A O 1
ATOM 672 N N . GLU A 1 88 ? -11.922 5.121 9.755 1.00 86.19 88 GLU A N 1
ATOM 673 C CA . GLU A 1 88 ? -11.929 4.337 10.993 1.00 86.19 88 GLU A CA 1
ATOM 674 C C . GLU A 1 88 ? -10.550 4.315 11.671 1.00 86.19 88 GLU A C 1
ATOM 676 O O . GLU A 1 88 ? -10.468 4.504 12.886 1.00 86.19 88 GLU A O 1
ATOM 681 N N . GLU A 1 89 ? -9.458 4.143 10.913 1.00 79.38 89 GLU A N 1
ATOM 682 C CA . GLU A 1 89 ? -8.097 4.215 11.477 1.00 79.38 89 GLU A CA 1
ATOM 683 C C . GLU A 1 89 ? -7.685 5.654 11.836 1.00 79.38 89 GLU A C 1
ATOM 685 O O . GLU A 1 89 ? -6.969 5.877 12.816 1.00 79.38 89 GLU A O 1
ATOM 690 N N . TYR A 1 90 ? -8.137 6.639 11.057 1.00 78.94 90 TYR A N 1
ATOM 691 C CA . TYR A 1 90 ? -7.736 8.042 11.164 1.00 78.94 90 TYR A CA 1
ATOM 692 C C . TYR A 1 90 ? -8.941 8.995 11.188 1.00 78.94 90 TYR A C 1
ATOM 694 O O . TYR A 1 90 ? -9.070 9.853 10.309 1.00 78.94 90 TYR A O 1
ATOM 702 N N . PRO A 1 91 ? -9.786 8.938 12.232 1.00 78.62 91 PRO A N 1
ATOM 703 C CA . PRO A 1 91 ? -11.053 9.671 12.277 1.00 78.62 91 PRO A CA 1
ATOM 704 C C . PRO A 1 91 ? -10.901 11.192 12.292 1.00 78.62 91 PRO A C 1
ATOM 706 O O . PRO A 1 91 ? -11.849 11.896 11.994 1.00 78.62 91 PRO A O 1
ATOM 709 N N . LEU A 1 92 ? -9.716 11.718 12.611 1.00 79.75 92 LEU A N 1
ATOM 710 C CA . LEU A 1 92 ? -9.422 13.158 12.560 1.00 79.75 92 LEU A CA 1
ATOM 711 C C . LEU A 1 92 ? -9.189 13.691 11.137 1.00 79.75 92 LEU A C 1
ATOM 713 O O . LEU A 1 92 ? -9.028 14.896 10.948 1.00 79.75 92 LEU A O 1
ATOM 717 N N . PHE A 1 93 ? -9.062 12.799 10.157 1.00 68.94 93 PHE A N 1
ATOM 718 C CA . PHE A 1 93 ? -8.762 13.132 8.763 1.00 68.94 93 PHE A CA 1
ATOM 719 C C . PHE A 1 93 ? -9.949 12.880 7.828 1.00 68.94 93 PHE A C 1
ATOM 721 O O . PHE A 1 93 ? -9.792 12.936 6.603 1.00 68.94 93 PHE A O 1
ATOM 728 N N . CYS A 1 94 ? -11.107 12.648 8.439 1.00 71.00 94 CYS A N 1
ATOM 729 C CA . CYS A 1 94 ? -12.443 12.677 7.885 1.00 71.00 94 CYS A CA 1
ATOM 730 C C . CYS A 1 94 ? -13.277 13.646 8.754 1.00 71.00 94 CYS A C 1
ATOM 732 O O . CYS A 1 94 ? -14.293 14.135 8.232 1.00 71.00 94 CYS A O 1
#

Foldseek 3Di:
DDDDPPVVVVVVVVVVVVVLFFKDWADPPPPDPGPQVCFDWEAAPVSPTIITHNDNQWHKDWDWDQDPPDPPDTDITITTHHPVVVCVVPVVVD

Solvent-accessible surface area (backbone atoms only — not comparable to full-atom values): 5734 Å² total; per-residue (Å²): 143,88,88,74,76,69,66,64,55,55,58,54,54,53,55,55,59,52,61,65,27,46,34,46,81,52,61,94,82,68,84,62,78,74,86,37,72,93,36,25,77,32,56,34,94,83,64,80,48,39,26,24,24,73,46,69,80,40,40,61,46,80,45,77,44,72,39,87,97,37,89,93,42,66,49,78,47,36,33,38,35,47,68,65,58,47,29,70,79,38,58,90,80,100

Secondary structure (DSSP, 8-state):
----SHHHHHHHHHHHHHHHHBPEEE-TTS-S--TTTTSEEEE-TTSS-EEEESSTT-EEEEEEEEPTT-TT-EEEEEEEE-HHHHHHH-GGG-

Radius of gyration: 16.87 Å; Cα contacts (8 Å, |Δi|>4): 134; chains: 1; bounding box: 32×52×34 Å

Sequence (94 aa):
MKAIVIACIVLSVVAVALADTECVKYDDNSGLPNPCVGKRRVRDRNQENTYCCADASLRPLGHRTVRAGQPGQYDYHCRCITQDEYCEEYPLFC